Protein AF-A0A494XJ16-F1 (afdb_monomer_lite)

pLDDT: mean 80.51, std 20.22, range [35.0, 98.62]

Foldseek 3Di:
DDPPPPPPQDAAPNHGQQALVNLVVVLVVLLVVLQVLLVVLVVQLVPDPDPVSVVVSVVSNVVSVVSNVVSVVCNVVCVVVCSHSPHDPDD

Organism: NCBI:txid2419777

Radius of gyration: 20.26 Å; chains: 1; bounding box: 66×21×53 Å

Secondary structure (DSSP, 8-state):
-----------BTTBPPPPHHHHHHHHHHHHHHHHHHHHHHHHHHHH---HHHHHHHHHHHHHHHHHHHHHHHHHHHHHHTT--SS-----

Sequence (91 aa):
MTKNHSTERITIDGFEPVSVGDIESIADITHEQAEAMSAIFRCISRLTDDREIKKLCEHGALQADLQADDIDVIRERAMKAGLNARGVRHG

Structure (mmCIF, N/CA/C/O backbone):
data_AF-A0A494XJ16-F1
#
_entry.id   AF-A0A494XJ16-F1
#
loop_
_atom_site.group_PDB
_atom_site.id
_atom_site.type_symbol
_atom_site.label_atom_id
_atom_site.label_alt_id
_atom_site.label_comp_id
_atom_site.label_asym_id
_atom_site.label_entity_id
_atom_site.label_seq_id
_atom_site.pdbx_PDB_ins_code
_atom_site.Cartn_x
_atom_site.Cartn_y
_atom_site.Cartn_z
_atom_site.occupancy
_atom_site.B_iso_or_equiv
_atom_site.auth_seq_id
_atom_site.auth_comp_id
_atom_site.auth_asym_id
_atom_site.auth_atom_id
_atom_site.pdbx_PDB_model_num
ATOM 1 N N . MET A 1 1 ? 50.949 5.808 -5.045 1.00 36.88 1 MET A N 1
ATOM 2 C CA . MET A 1 1 ? 49.958 6.264 -6.044 1.00 36.88 1 MET A CA 1
ATOM 3 C C . MET A 1 1 ? 48.678 5.470 -5.843 1.00 36.88 1 MET A C 1
ATOM 5 O O . MET A 1 1 ? 48.558 4.365 -6.354 1.00 36.88 1 MET A O 1
ATOM 9 N N . THR A 1 2 ? 47.762 5.979 -5.027 1.00 40.22 2 THR A N 1
ATOM 10 C CA . THR A 1 2 ? 46.424 5.410 -4.837 1.00 40.22 2 THR A CA 1
ATOM 11 C C . THR A 1 2 ? 45.531 5.908 -5.970 1.00 40.22 2 THR A C 1
ATOM 13 O O . THR A 1 2 ? 45.365 7.112 -6.153 1.00 40.22 2 THR A O 1
ATOM 16 N N . LYS A 1 3 ? 45.014 4.989 -6.791 1.00 44.12 3 LYS A N 1
ATOM 17 C CA . LYS A 1 3 ? 44.012 5.314 -7.810 1.00 44.12 3 LYS A CA 1
ATOM 18 C C . LYS A 1 3 ? 42.717 5.680 -7.084 1.00 44.12 3 LYS A C 1
ATOM 20 O O . LYS A 1 3 ? 42.059 4.803 -6.533 1.00 44.12 3 LYS A O 1
ATOM 25 N N . ASN A 1 4 ? 42.372 6.966 -7.067 1.00 44.38 4 ASN A N 1
ATOM 26 C CA . ASN A 1 4 ? 41.035 7.413 -6.692 1.00 44.38 4 ASN A CA 1
ATOM 27 C C . ASN A 1 4 ? 40.058 6.860 -7.732 1.00 44.38 4 ASN A C 1
ATOM 29 O O . ASN A 1 4 ? 39.972 7.375 -8.846 1.00 44.38 4 ASN A O 1
ATOM 33 N N . HIS A 1 5 ? 39.343 5.793 -7.385 1.00 43.56 5 HIS A N 1
ATOM 34 C CA . HIS A 1 5 ? 38.167 5.365 -8.129 1.00 43.56 5 HIS A CA 1
ATOM 35 C C . HIS A 1 5 ? 37.044 6.371 -7.854 1.00 43.56 5 HIS A C 1
ATOM 37 O O . HIS A 1 5 ? 36.172 6.131 -7.026 1.00 43.56 5 HIS A O 1
ATOM 43 N N . SER A 1 6 ? 37.101 7.532 -8.512 1.00 48.44 6 SER A N 1
ATOM 44 C CA . SER A 1 6 ? 35.961 8.444 -8.580 1.00 48.44 6 SER A CA 1
ATOM 45 C C . SER A 1 6 ? 34.864 7.727 -9.355 1.00 48.44 6 SER A C 1
ATOM 47 O O . SER A 1 6 ? 34.972 7.541 -10.566 1.00 48.44 6 SER A O 1
ATOM 49 N N . THR A 1 7 ? 33.853 7.231 -8.649 1.00 55.53 7 THR A N 1
ATOM 50 C CA . THR A 1 7 ? 32.637 6.719 -9.280 1.00 55.53 7 THR A CA 1
ATOM 51 C C . THR A 1 7 ? 31.805 7.947 -9.632 1.00 55.53 7 THR A C 1
ATOM 53 O O . THR A 1 7 ? 31.034 8.437 -8.811 1.00 55.53 7 THR A O 1
ATOM 56 N N . GLU A 1 8 ? 32.039 8.527 -10.811 1.00 53.81 8 GLU A N 1
ATOM 57 C CA . GLU A 1 8 ? 31.157 9.575 -11.325 1.00 53.81 8 GLU A CA 1
ATOM 58 C C . GLU A 1 8 ? 29.745 8.995 -11.443 1.00 53.81 8 GLU A C 1
ATOM 60 O O . GLU A 1 8 ? 29.525 8.000 -12.139 1.00 53.81 8 GLU A O 1
ATOM 65 N N . ARG A 1 9 ? 28.788 9.592 -10.724 1.00 55.62 9 ARG A N 1
ATOM 66 C CA . ARG A 1 9 ? 27.370 9.278 -10.894 1.00 55.62 9 ARG A CA 1
ATOM 67 C C . ARG A 1 9 ? 26.939 9.822 -12.250 1.00 55.62 9 ARG A C 1
ATOM 69 O O . ARG A 1 9 ? 26.786 11.028 -12.417 1.00 55.62 9 ARG A O 1
ATOM 76 N N . ILE A 1 10 ? 26.800 8.933 -13.226 1.00 65.12 10 ILE A N 1
ATOM 77 C CA . ILE A 1 10 ? 26.285 9.280 -14.550 1.00 65.12 10 ILE A CA 1
ATOM 78 C C . ILE A 1 10 ? 24.779 9.485 -14.404 1.00 65.12 10 ILE A C 1
ATOM 80 O O . ILE A 1 10 ? 24.076 8.548 -14.040 1.00 65.12 10 ILE A O 1
ATOM 84 N N . THR A 1 11 ? 24.290 10.689 -14.682 1.00 66.88 11 THR A N 1
ATOM 85 C CA . THR A 1 11 ? 22.856 10.966 -14.811 1.00 66.88 11 THR A CA 1
ATOM 86 C C . THR A 1 11 ? 22.433 10.839 -16.277 1.00 66.88 11 THR A C 1
ATOM 88 O O . THR A 1 11 ? 23.191 11.184 -17.184 1.00 66.88 11 THR A O 1
ATOM 91 N N . ILE A 1 12 ? 21.230 10.319 -16.524 1.00 66.06 12 ILE A N 1
ATOM 92 C CA . ILE A 1 12 ? 20.600 10.237 -17.851 1.00 66.06 12 ILE A CA 1
ATOM 93 C C . ILE A 1 12 ? 19.336 11.084 -17.781 1.00 66.06 12 ILE A C 1
ATOM 95 O O . ILE A 1 12 ? 18.510 10.874 -16.897 1.00 66.06 12 ILE A O 1
ATOM 99 N N . ASP A 1 13 ? 19.216 12.082 -18.655 1.00 70.94 13 ASP A N 1
ATOM 100 C CA . ASP A 1 13 ? 18.091 13.030 -18.672 1.00 70.94 13 ASP A CA 1
ATOM 101 C C . ASP A 1 13 ? 17.813 13.710 -17.314 1.00 70.94 13 ASP A C 1
ATOM 103 O O . ASP A 1 13 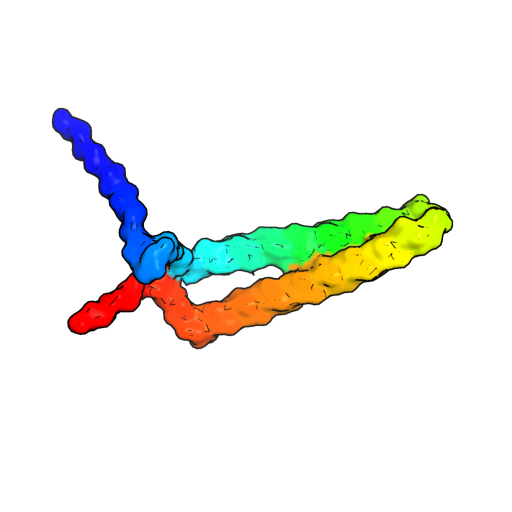? 16.686 14.080 -16.997 1.00 70.94 13 ASP A O 1
ATOM 107 N N . GLY A 1 14 ? 18.855 13.887 -16.492 1.00 70.00 14 GLY A N 1
ATOM 108 C CA . GLY A 1 14 ? 18.746 14.477 -15.152 1.00 70.00 14 GLY A CA 1
ATOM 109 C C . GLY A 1 14 ? 18.348 13.499 -14.042 1.00 70.00 14 GLY A C 1
ATOM 110 O O . GLY A 1 14 ? 18.247 13.918 -12.891 1.00 70.00 14 GLY A O 1
ATOM 111 N N . PHE A 1 15 ? 18.183 12.211 -14.351 1.00 65.38 15 PHE A N 1
ATOM 112 C CA . PHE A 1 15 ? 17.854 11.160 -13.390 1.00 65.38 15 PHE A CA 1
ATOM 113 C C . PHE A 1 15 ? 19.040 10.226 -13.151 1.00 65.38 15 PHE A C 1
ATOM 115 O O . PHE A 1 15 ? 19.824 9.939 -14.060 1.00 65.38 15 PHE A O 1
ATOM 122 N N . GLU A 1 16 ? 19.180 9.737 -11.918 1.00 66.94 16 GLU A N 1
ATOM 123 C CA . GLU A 1 16 ? 20.099 8.633 -11.647 1.00 66.94 16 GLU A CA 1
ATOM 124 C C . GLU A 1 16 ? 19.543 7.351 -12.292 1.00 66.94 16 GLU A C 1
ATOM 126 O O . GLU A 1 16 ? 18.347 7.071 -12.163 1.00 66.94 16 GLU A O 1
ATOM 131 N N . PRO A 1 17 ? 20.371 6.576 -13.014 1.00 69.12 17 PRO A N 1
ATOM 132 C CA . PRO A 1 17 ? 19.945 5.310 -13.586 1.00 69.12 17 PRO A CA 1
ATOM 133 C C . PRO A 1 17 ? 19.496 4.361 -12.478 1.00 69.12 17 PRO A C 1
ATOM 135 O O . PRO A 1 17 ? 20.269 4.040 -11.579 1.00 69.12 17 PRO A O 1
ATOM 138 N N . VAL A 1 18 ? 18.257 3.886 -12.585 1.00 70.38 18 VAL A N 1
ATOM 139 C CA . VAL A 1 18 ? 17.703 2.852 -11.710 1.00 70.38 18 VAL A CA 1
ATOM 140 C C . VAL A 1 18 ? 17.914 1.504 -12.386 1.00 70.38 18 VAL A C 1
ATOM 142 O O . VAL A 1 18 ? 17.536 1.316 -13.548 1.00 70.38 18 VAL A O 1
ATOM 145 N N . SER A 1 19 ? 18.549 0.562 -11.689 1.00 73.56 19 SER A N 1
ATOM 146 C CA . SER A 1 19 ? 18.710 -0.787 -12.214 1.00 73.56 19 SER A CA 1
ATOM 147 C C . SER A 1 19 ? 17.447 -1.624 -12.033 1.00 73.56 19 SER A C 1
ATOM 149 O O . SER A 1 19 ? 16.618 -1.352 -11.170 1.00 73.56 19 SER A O 1
ATOM 151 N N . VAL A 1 20 ? 17.312 -2.690 -12.825 1.00 75.94 20 VAL A N 1
ATOM 152 C CA . VAL A 1 20 ? 16.238 -3.680 -12.631 1.00 75.94 20 VAL A CA 1
ATOM 153 C C . VAL A 1 20 ? 16.253 -4.231 -11.202 1.00 75.94 20 VAL A C 1
ATOM 155 O O . VAL A 1 20 ? 15.201 -4.331 -10.584 1.00 75.94 20 VAL A O 1
ATOM 158 N N . GLY A 1 21 ? 17.443 -4.499 -10.652 1.00 77.44 21 GLY A N 1
ATOM 159 C CA . GLY A 1 21 ? 17.582 -4.965 -9.272 1.00 77.44 21 GLY A CA 1
ATOM 160 C C . GLY A 1 21 ? 17.152 -3.922 -8.237 1.00 77.44 21 GLY A C 1
ATOM 161 O O . GLY A 1 21 ? 16.594 -4.294 -7.210 1.00 77.44 21 GLY A O 1
ATOM 162 N N . ASP A 1 22 ? 17.348 -2.628 -8.511 1.00 79.94 22 ASP A N 1
ATOM 163 C CA . ASP A 1 22 ? 16.844 -1.561 -7.637 1.00 79.94 22 ASP A CA 1
ATOM 164 C C . ASP A 1 22 ? 15.312 -1.508 -7.669 1.00 79.94 22 ASP A C 1
ATOM 166 O O . ASP A 1 22 ? 14.686 -1.377 -6.622 1.00 79.94 22 ASP A O 1
ATOM 170 N N . ILE A 1 23 ? 14.700 -1.660 -8.851 1.00 82.06 23 ILE A N 1
ATOM 171 C CA . ILE A 1 23 ? 13.237 -1.713 -8.993 1.00 82.06 23 ILE A CA 1
ATOM 172 C C . ILE A 1 23 ? 12.675 -2.915 -8.235 1.00 82.06 23 ILE A C 1
ATOM 174 O O . ILE A 1 23 ? 11.734 -2.748 -7.468 1.00 82.06 23 ILE A O 1
ATOM 178 N N . GLU A 1 24 ? 13.244 -4.106 -8.430 1.00 83.75 24 GLU A N 1
ATOM 179 C CA . GLU A 1 24 ? 12.794 -5.326 -7.751 1.00 83.75 24 GLU A CA 1
ATOM 180 C C . GLU A 1 24 ? 12.935 -5.205 -6.233 1.00 83.75 24 GLU A C 1
ATOM 182 O O . GLU A 1 24 ? 11.961 -5.402 -5.516 1.00 83.75 24 GLU A O 1
ATOM 187 N N . SER A 1 25 ? 14.110 -4.798 -5.748 1.00 85.62 25 SER A N 1
ATOM 188 C CA . SER A 1 25 ? 14.379 -4.658 -4.314 1.00 85.62 25 SER A CA 1
ATOM 189 C C . SER A 1 25 ? 13.453 -3.639 -3.647 1.00 85.62 25 SER A C 1
ATOM 191 O O . SER A 1 25 ? 12.867 -3.912 -2.601 1.00 85.62 25 SER A O 1
ATOM 193 N N . ILE A 1 26 ? 13.278 -2.459 -4.252 1.00 88.38 26 ILE A N 1
ATOM 194 C CA . ILE A 1 26 ? 12.413 -1.420 -3.685 1.00 88.38 26 ILE A CA 1
ATOM 195 C C . ILE A 1 26 ? 10.940 -1.818 -3.772 1.00 88.38 26 ILE A C 1
ATOM 197 O O . ILE A 1 26 ? 10.196 -1.536 -2.833 1.00 88.38 26 ILE A O 1
ATOM 201 N N . ALA A 1 27 ? 10.515 -2.482 -4.849 1.00 89.88 27 ALA A N 1
ATOM 202 C CA . ALA A 1 27 ? 9.157 -3.000 -4.954 1.00 89.88 27 ALA A CA 1
ATOM 203 C C . ALA A 1 27 ? 8.875 -4.026 -3.849 1.00 89.88 27 ALA A C 1
ATOM 205 O O . ALA A 1 27 ? 7.904 -3.853 -3.120 1.00 89.88 27 ALA A O 1
ATOM 206 N N . ASP A 1 28 ? 9.756 -5.009 -3.652 1.00 91.06 28 ASP A N 1
ATOM 207 C CA . ASP A 1 28 ? 9.587 -6.038 -2.621 1.00 91.06 28 ASP A CA 1
ATOM 208 C C . ASP A 1 28 ? 9.540 -5.413 -1.211 1.00 91.06 28 ASP A C 1
ATOM 210 O O . ASP A 1 28 ? 8.611 -5.670 -0.446 1.00 91.06 28 ASP A O 1
ATOM 214 N N . ILE A 1 29 ? 10.465 -4.496 -0.890 1.00 93.06 29 ILE A N 1
ATOM 215 C CA . ILE A 1 29 ? 10.468 -3.783 0.403 1.00 93.06 29 ILE A CA 1
ATOM 216 C C . ILE A 1 29 ? 9.170 -2.997 0.607 1.00 93.06 29 ILE A C 1
ATOM 218 O O . ILE A 1 29 ? 8.598 -3.000 1.698 1.00 93.06 29 ILE A O 1
ATOM 222 N N . THR A 1 30 ? 8.713 -2.279 -0.419 1.00 93.75 30 THR A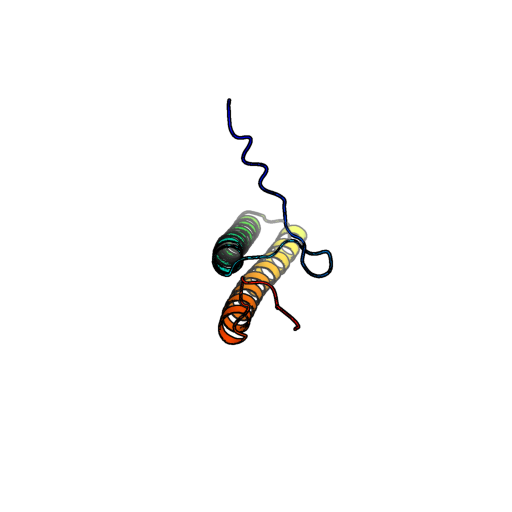 N 1
ATOM 223 C CA . THR A 1 30 ? 7.529 -1.421 -0.291 1.00 93.75 30 THR A CA 1
ATOM 224 C C . THR A 1 30 ? 6.255 -2.262 -0.188 1.00 93.75 30 THR A C 1
ATOM 226 O O . THR A 1 30 ? 5.356 -1.904 0.572 1.00 93.75 30 THR A O 1
ATOM 229 N N . HIS A 1 31 ? 6.194 -3.399 -0.888 1.00 95.25 31 HIS A N 1
ATOM 230 C CA . HIS A 1 31 ? 5.108 -4.370 -0.772 1.00 95.25 31 HIS A CA 1
ATOM 231 C C . HIS A 1 31 ? 5.011 -4.903 0.664 1.00 95.25 31 HIS A C 1
ATOM 233 O O . HIS A 1 31 ? 3.964 -4.781 1.299 1.00 95.25 31 HIS A O 1
ATOM 239 N N . GLU A 1 32 ? 6.119 -5.397 1.227 1.00 95.19 32 GLU A N 1
ATOM 240 C CA . GLU A 1 32 ? 6.158 -5.901 2.607 1.00 95.19 32 GLU A CA 1
ATOM 241 C C . GLU A 1 32 ? 5.749 -4.826 3.629 1.00 95.19 32 GLU A C 1
ATOM 243 O O . GLU A 1 32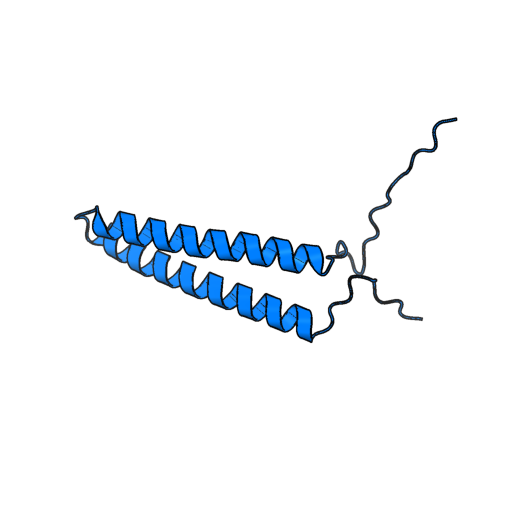 ? 5.033 -5.101 4.597 1.00 95.19 32 GLU A O 1
ATOM 248 N N . GLN A 1 33 ? 6.166 -3.574 3.415 1.00 96.94 33 GLN A N 1
ATOM 249 C CA . GLN A 1 33 ? 5.764 -2.449 4.263 1.00 96.94 33 GLN A CA 1
ATOM 250 C C . GLN A 1 33 ? 4.258 -2.173 4.189 1.00 96.94 33 GLN A C 1
ATOM 252 O O . GLN A 1 33 ? 3.638 -1.904 5.223 1.00 96.94 33 GLN A O 1
ATOM 257 N N . ALA A 1 34 ? 3.667 -2.245 2.996 1.00 96.88 34 ALA A N 1
ATOM 258 C CA . ALA A 1 34 ? 2.237 -2.058 2.795 1.00 96.88 34 ALA A CA 1
ATOM 259 C C . ALA A 1 34 ? 1.428 -3.172 3.487 1.00 96.88 34 ALA A C 1
ATOM 261 O O . ALA A 1 34 ? 0.504 -2.881 4.253 1.00 96.88 34 ALA A O 1
ATOM 262 N N . GLU A 1 35 ? 1.835 -4.436 3.344 1.00 97.06 35 GLU A N 1
ATOM 263 C CA . GLU A 1 35 ? 1.210 -5.558 4.054 1.00 97.06 35 GLU A CA 1
ATOM 264 C C . GLU A 1 35 ? 1.302 -5.404 5.581 1.00 97.06 35 GLU A C 1
ATOM 266 O O . GLU A 1 35 ? 0.303 -5.551 6.299 1.00 97.06 35 GLU A O 1
ATOM 271 N N . ALA A 1 36 ? 2.485 -5.049 6.095 1.00 97.75 36 ALA A N 1
ATOM 272 C CA . ALA A 1 36 ? 2.703 -4.831 7.522 1.00 97.75 36 ALA A CA 1
ATOM 273 C C . ALA A 1 36 ? 1.825 -3.692 8.063 1.00 97.75 36 ALA A C 1
ATOM 275 O O . ALA A 1 36 ? 1.212 -3.822 9.128 1.00 97.75 36 ALA A O 1
ATOM 276 N N . MET A 1 37 ? 1.714 -2.590 7.320 1.00 98.00 37 MET A N 1
ATOM 277 C CA . MET A 1 37 ? 0.858 -1.459 7.673 1.00 98.00 37 MET A CA 1
ATOM 278 C C . MET A 1 37 ? -0.619 -1.867 7.721 1.00 98.00 37 MET A C 1
ATOM 280 O O . MET A 1 37 ? -1.315 -1.558 8.695 1.00 98.00 37 MET A O 1
ATOM 284 N N . SER A 1 38 ? -1.084 -2.631 6.732 1.00 98.06 38 SER A N 1
ATOM 285 C CA . SER A 1 38 ? -2.443 -3.172 6.708 1.00 98.06 38 SER A CA 1
ATOM 286 C C . SER A 1 38 ? -2.728 -4.054 7.931 1.00 98.06 38 SER A C 1
ATOM 288 O O . SER A 1 38 ? -3.756 -3.910 8.606 1.00 98.06 38 SER A O 1
ATOM 290 N N . ALA A 1 39 ? -1.788 -4.932 8.294 1.00 98.06 39 ALA A N 1
ATOM 291 C CA . ALA A 1 39 ? -1.896 -5.780 9.479 1.00 98.06 39 ALA A CA 1
ATOM 292 C C . ALA A 1 39 ? -1.970 -4.965 10.785 1.00 98.06 39 ALA A C 1
ATOM 294 O O . ALA A 1 39 ? -2.809 -5.258 11.645 1.00 98.06 39 ALA A O 1
ATOM 295 N N . ILE A 1 40 ? -1.148 -3.919 10.920 1.00 98.31 40 ILE A N 1
ATOM 296 C CA . ILE A 1 40 ? -1.153 -3.020 12.084 1.00 98.31 40 ILE A CA 1
ATOM 297 C C . ILE A 1 40 ? -2.505 -2.319 12.219 1.00 98.31 40 ILE A C 1
ATOM 299 O O . ILE A 1 40 ? -3.099 -2.357 13.298 1.00 98.31 40 ILE A O 1
ATOM 303 N N . PHE A 1 41 ? -3.037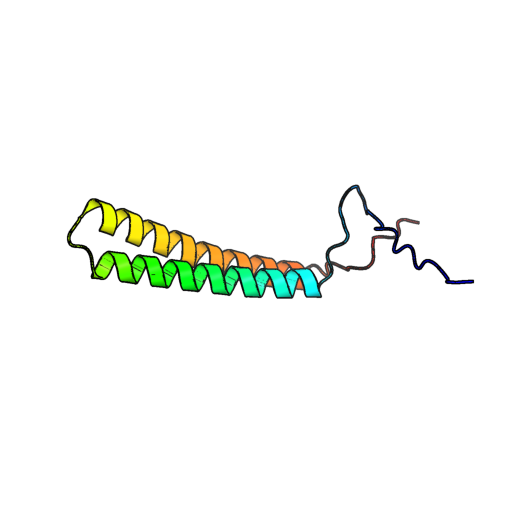 -1.739 11.142 1.00 98.50 41 PHE A N 1
ATOM 304 C CA . PHE A 1 41 ? -4.337 -1.070 11.187 1.00 98.50 41 PHE A CA 1
ATOM 305 C C . PHE A 1 41 ? -5.466 -2.026 11.582 1.00 98.50 41 PHE A C 1
ATOM 307 O O . PHE A 1 41 ? -6.273 -1.712 12.460 1.00 98.50 41 PHE A O 1
ATOM 314 N N . ARG A 1 42 ? -5.496 -3.238 11.018 1.00 98.38 42 ARG A N 1
ATOM 315 C CA . ARG A 1 42 ? -6.482 -4.262 11.405 1.00 98.38 42 ARG A CA 1
ATOM 316 C C . ARG A 1 42 ? -6.350 -4.669 12.874 1.00 98.38 42 ARG A C 1
ATOM 318 O O . ARG A 1 42 ? -7.363 -4.924 13.526 1.00 98.38 42 ARG A O 1
ATOM 325 N N . CYS A 1 43 ? -5.129 -4.723 13.406 1.00 98.56 43 CYS A N 1
ATOM 326 C CA . CYS A 1 43 ? -4.882 -5.000 14.819 1.00 98.56 43 CYS A CA 1
ATOM 327 C C . CYS A 1 43 ? -5.428 -3.877 15.715 1.00 98.56 43 CYS A C 1
ATOM 329 O O . CYS A 1 43 ? -6.206 -4.148 16.628 1.00 98.56 43 CYS A O 1
ATOM 331 N N . ILE A 1 44 ? -5.113 -2.615 15.405 1.00 98.25 44 ILE A N 1
ATOM 332 C CA . ILE A 1 44 ? -5.605 -1.449 16.157 1.00 98.25 44 ILE A CA 1
ATOM 333 C C . ILE A 1 44 ? -7.137 -1.398 16.137 1.00 98.25 44 ILE A C 1
ATOM 335 O O . ILE A 1 44 ? -7.751 -1.248 17.192 1.00 98.25 44 ILE A O 1
ATOM 339 N N . SER A 1 45 ? -7.762 -1.596 14.971 1.00 98.12 45 SER A N 1
ATOM 340 C CA . SER A 1 45 ? -9.227 -1.618 14.833 1.00 98.12 45 SER A CA 1
ATOM 341 C C . SER A 1 45 ? -9.890 -2.681 15.723 1.00 98.12 45 SER A C 1
ATOM 343 O O . SER A 1 45 ? -10.948 -2.441 16.304 1.00 98.12 45 SER A O 1
ATOM 345 N N . ARG A 1 46 ? -9.248 -3.847 15.895 1.00 97.69 46 ARG A N 1
ATOM 346 C CA . ARG A 1 46 ? -9.732 -4.919 16.782 1.00 97.69 46 ARG A CA 1
ATOM 347 C C . ARG A 1 46 ? -9.562 -4.615 18.270 1.00 97.69 46 ARG A C 1
ATOM 349 O O . ARG A 1 46 ? -10.350 -5.119 19.062 1.00 97.69 46 ARG A O 1
ATOM 356 N N . LEU A 1 47 ? -8.530 -3.860 18.642 1.00 98.19 47 LEU A N 1
ATOM 357 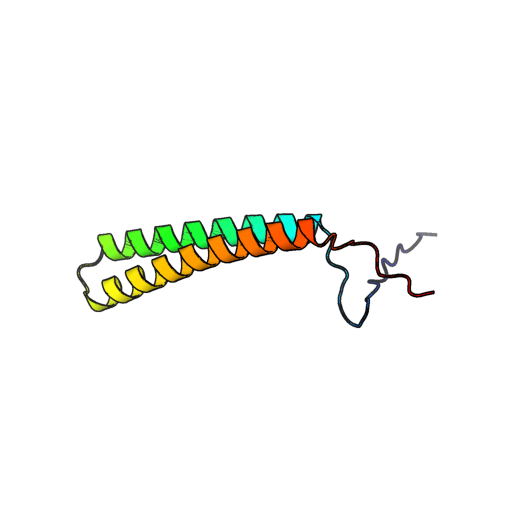C CA . LEU A 1 47 ? -8.171 -3.600 20.040 1.00 98.19 47 LEU A CA 1
ATOM 358 C C . LEU A 1 47 ? -8.827 -2.345 20.623 1.00 98.19 47 LEU A C 1
ATOM 360 O O . LEU A 1 47 ? -8.895 -2.208 21.840 1.00 98.19 47 LEU A O 1
ATOM 364 N N . THR A 1 48 ? -9.280 -1.421 19.778 1.00 97.38 48 THR A N 1
ATOM 365 C CA . THR A 1 48 ? -9.948 -0.193 20.217 1.00 97.38 48 THR A CA 1
ATOM 366 C C . THR A 1 48 ? -11.464 -0.370 20.304 1.00 97.38 48 THR A C 1
ATOM 368 O O . THR A 1 48 ? -12.055 -1.128 19.538 1.00 97.38 48 THR A O 1
ATOM 371 N N . ASP A 1 49 ? -12.115 0.391 21.181 1.00 97.94 49 ASP A N 1
ATOM 372 C CA . ASP A 1 49 ? -13.575 0.574 21.188 1.00 97.94 49 ASP A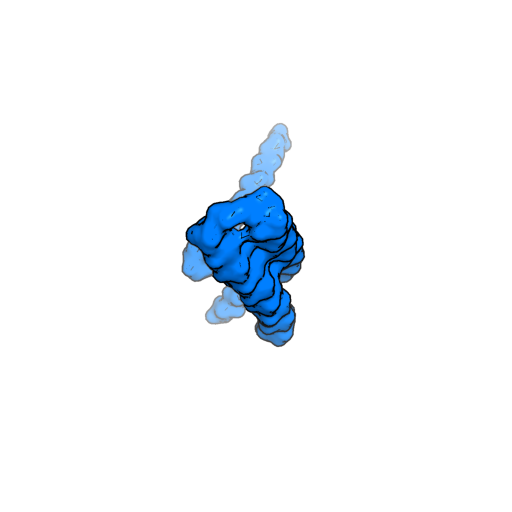 CA 1
ATOM 373 C C . ASP A 1 49 ? -14.003 1.905 20.555 1.00 97.94 49 ASP A C 1
ATOM 375 O O . ASP A 1 49 ? -15.188 2.123 20.288 1.00 97.94 49 ASP A O 1
ATOM 379 N N . ASP A 1 50 ? -13.042 2.780 20.252 1.00 98.62 50 ASP A N 1
ATOM 380 C CA . ASP A 1 50 ? -13.303 4.068 19.625 1.00 98.62 50 ASP A CA 1
ATOM 381 C C . ASP A 1 50 ? -13.740 3.890 18.163 1.00 98.62 50 ASP A C 1
ATOM 383 O O . ASP A 1 50 ? -13.032 3.322 17.324 1.00 98.62 50 ASP A O 1
ATOM 387 N N . ARG A 1 51 ? -14.936 4.393 17.848 1.00 98.06 51 ARG A N 1
ATOM 388 C CA . ARG A 1 51 ? -15.554 4.243 16.527 1.00 98.06 51 ARG A CA 1
ATOM 389 C C . ARG A 1 51 ? -14.821 5.017 15.432 1.00 98.06 51 ARG A C 1
ATOM 391 O O . ARG A 1 51 ? -14.842 4.583 14.280 1.00 98.06 51 ARG A O 1
ATOM 398 N N . GLU A 1 52 ? -14.248 6.171 15.746 1.00 98.38 52 GLU A N 1
ATOM 399 C CA . GLU A 1 52 ? -13.509 6.977 14.778 1.00 98.38 52 GLU A CA 1
ATOM 400 C C . GLU A 1 52 ? -12.183 6.300 14.436 1.00 98.38 52 GLU A C 1
ATOM 402 O O . GLU A 1 52 ? -11.889 6.101 13.256 1.00 98.38 52 GLU A O 1
ATOM 407 N N . ILE A 1 53 ? -11.458 5.817 15.451 1.00 98.12 53 ILE A N 1
ATOM 408 C CA . ILE A 1 53 ? -10.217 5.058 15.252 1.00 98.12 53 ILE A CA 1
ATOM 409 C C . ILE A 1 53 ? -10.477 3.798 14.415 1.00 98.12 53 ILE A C 1
ATOM 411 O O . ILE A 1 53 ? -9.712 3.532 13.488 1.00 98.12 53 ILE A O 1
ATOM 415 N N . LYS A 1 54 ? -11.571 3.057 14.666 1.00 98.44 54 LYS A N 1
ATOM 416 C CA . LYS A 1 54 ? -11.951 1.891 13.840 1.00 98.44 54 LYS A CA 1
ATOM 417 C C . LYS A 1 54 ? -12.091 2.249 12.369 1.00 98.44 54 LYS A C 1
ATOM 419 O O . LYS A 1 54 ? -11.465 1.607 11.533 1.00 98.44 54 LYS A O 1
ATOM 424 N N . LYS A 1 55 ? -12.861 3.295 12.056 1.00 98.31 55 LYS A N 1
ATOM 425 C CA . LYS A 1 55 ? -13.083 3.733 10.669 1.00 98.31 55 LYS A CA 1
ATOM 426 C C . LYS A 1 55 ? -11.789 4.159 9.984 1.00 98.31 55 LYS A C 1
ATOM 428 O O . LYS A 1 55 ? -11.571 3.802 8.831 1.00 98.31 55 LYS A O 1
ATOM 433 N N . LEU A 1 56 ? -10.938 4.909 10.686 1.00 98.50 56 LEU A N 1
ATOM 434 C CA . LEU A 1 56 ? -9.642 5.332 10.156 1.00 98.50 56 LEU A CA 1
ATOM 435 C C . LEU A 1 56 ? -8.734 4.130 9.882 1.00 98.50 56 LEU A C 1
ATOM 437 O O . LEU A 1 56 ? -8.095 4.079 8.836 1.00 98.50 56 LEU A O 1
ATOM 441 N N . CYS A 1 57 ? -8.721 3.141 10.775 1.00 98.56 57 CYS A N 1
ATOM 442 C CA . CYS A 1 57 ? -7.942 1.920 10.595 1.00 98.56 57 CYS A CA 1
ATOM 443 C C . CYS A 1 57 ? -8.489 1.030 9.470 1.00 98.56 57 CYS A C 1
ATOM 445 O O . CYS A 1 57 ? -7.713 0.492 8.691 1.00 98.56 57 CYS A O 1
ATOM 447 N N . GLU A 1 58 ? -9.807 0.877 9.344 1.00 97.69 58 GLU A N 1
ATOM 448 C CA . GLU A 1 58 ? -10.425 0.134 8.235 1.00 97.69 58 GLU A CA 1
ATOM 449 C C . GLU A 1 58 ? -10.093 0.774 6.882 1.00 97.69 58 GLU A C 1
ATOM 451 O O . GLU A 1 58 ? -9.688 0.081 5.950 1.00 97.69 58 GLU A O 1
ATOM 456 N N . HIS A 1 59 ? -10.202 2.102 6.794 1.00 98.06 59 HIS A N 1
ATOM 457 C CA . HIS A 1 59 ? -9.821 2.852 5.602 1.00 98.06 59 HIS A CA 1
ATOM 458 C C . HIS A 1 59 ? -8.318 2.736 5.308 1.00 98.06 59 HIS A C 1
ATOM 460 O O . HIS A 1 59 ? -7.938 2.449 4.177 1.00 98.06 59 HIS A O 1
ATOM 466 N N . GLY A 1 60 ? -7.464 2.909 6.320 1.00 98.12 60 GLY A N 1
ATOM 467 C CA . GLY A 1 60 ? -6.012 2.801 6.173 1.00 98.12 60 GLY A CA 1
ATOM 468 C C . GLY A 1 60 ? -5.556 1.403 5.752 1.00 98.12 60 GLY A C 1
ATOM 469 O O . GLY A 1 60 ? -4.673 1.284 4.908 1.00 98.12 60 GLY A O 1
ATOM 470 N N . ALA A 1 61 ? -6.184 0.346 6.279 1.00 98.25 61 ALA A N 1
ATOM 471 C CA . ALA A 1 61 ? -5.899 -1.028 5.869 1.00 98.25 61 ALA A CA 1
ATOM 472 C C . ALA A 1 61 ? -6.227 -1.253 4.388 1.00 98.25 61 ALA A C 1
ATOM 474 O O . ALA A 1 61 ? -5.404 -1.798 3.663 1.00 98.25 61 ALA A O 1
ATOM 475 N N . LEU A 1 62 ? -7.381 -0.759 3.925 1.00 98.06 62 LEU A N 1
ATOM 476 C CA . LEU A 1 62 ? -7.753 -0.837 2.512 1.00 98.06 62 LEU A CA 1
ATOM 477 C C . LEU A 1 62 ? -6.758 -0.091 1.613 1.00 98.06 62 LEU A C 1
ATOM 479 O O . LEU A 1 62 ? -6.377 -0.601 0.566 1.00 98.06 62 LEU A O 1
ATOM 483 N N . GLN A 1 63 ? -6.328 1.111 2.008 1.00 98.00 63 GLN A N 1
ATOM 484 C CA . GLN A 1 63 ? -5.333 1.868 1.242 1.00 98.00 63 GLN A CA 1
ATOM 485 C C . GLN A 1 63 ? -3.988 1.140 1.168 1.00 98.00 63 GLN A C 1
ATOM 487 O O . GLN A 1 63 ? -3.351 1.153 0.120 1.00 98.00 63 GLN A O 1
ATOM 492 N N . ALA A 1 64 ? -3.574 0.503 2.263 1.00 97.50 64 ALA A N 1
ATOM 493 C CA . ALA A 1 64 ? -2.349 -0.280 2.312 1.00 97.50 64 ALA A CA 1
ATOM 494 C C . ALA A 1 64 ? -2.429 -1.525 1.410 1.00 97.50 64 ALA A C 1
ATOM 496 O O . ALA A 1 64 ? -1.491 -1.788 0.666 1.00 97.50 64 ALA A O 1
ATOM 497 N N . ASP A 1 65 ? -3.562 -2.236 1.407 1.00 96.94 65 ASP A N 1
ATOM 498 C CA . ASP A 1 65 ? -3.773 -3.371 0.496 1.00 96.94 65 ASP A CA 1
ATOM 499 C C . ASP A 1 65 ? -3.696 -2.924 -0.978 1.00 96.94 65 ASP A C 1
ATOM 501 O O . ASP A 1 65 ? -2.972 -3.518 -1.770 1.00 96.94 65 ASP A O 1
ATOM 505 N N . LEU A 1 66 ? -4.381 -1.828 -1.335 1.00 96.75 66 LEU A N 1
ATOM 506 C CA . LEU A 1 66 ? -4.347 -1.277 -2.697 1.00 96.75 66 LEU A CA 1
ATOM 507 C C . LEU A 1 66 ? -2.936 -0.845 -3.113 1.00 96.75 66 LEU A C 1
ATOM 509 O O . LEU A 1 66 ? -2.550 -1.017 -4.265 1.00 96.75 66 LEU A O 1
ATOM 513 N N . GLN A 1 67 ? -2.156 -0.297 -2.179 1.00 95.44 67 GLN A N 1
ATOM 514 C CA . GLN A 1 67 ? -0.775 0.087 -2.444 1.00 95.44 67 GLN A CA 1
ATOM 515 C C . GLN A 1 67 ? 0.107 -1.133 -2.746 1.00 95.44 67 GLN A C 1
ATOM 517 O O . GLN A 1 67 ? 0.943 -1.051 -3.644 1.00 95.44 67 GLN A O 1
ATOM 522 N N . ALA A 1 68 ? -0.074 -2.247 -2.029 1.00 94.56 68 ALA A N 1
ATOM 523 C CA . ALA A 1 68 ? 0.649 -3.491 -2.296 1.00 94.56 68 ALA A CA 1
ATOM 524 C C . ALA A 1 68 ? 0.344 -4.022 -3.711 1.00 94.56 68 ALA A C 1
ATOM 526 O O . ALA A 1 68 ? 1.270 -4.316 -4.470 1.00 94.56 68 ALA A O 1
ATOM 527 N N . ASP A 1 69 ? -0.936 -4.031 -4.099 1.00 93.94 69 ASP A N 1
ATOM 528 C CA . ASP A 1 69 ? -1.373 -4.435 -5.442 1.00 93.94 69 ASP A CA 1
ATOM 529 C C . ASP A 1 69 ? -0.775 -3.531 -6.539 1.00 93.94 69 ASP A C 1
ATOM 531 O O . ASP A 1 69 ? -0.274 -4.015 -7.559 1.00 93.94 69 ASP A O 1
ATOM 535 N N . ASP A 1 70 ? -0.789 -2.209 -6.335 1.00 92.62 70 ASP A N 1
ATOM 536 C CA . ASP A 1 70 ? -0.222 -1.248 -7.285 1.00 92.62 70 ASP A CA 1
ATOM 537 C C . ASP A 1 70 ? 1.288 -1.468 -7.484 1.00 92.62 70 ASP A C 1
ATOM 539 O O . ASP A 1 70 ? 1.784 -1.392 -8.613 1.00 92.62 70 ASP A O 1
ATOM 543 N N . ILE A 1 71 ? 2.026 -1.776 -6.413 1.00 91.94 71 ILE A N 1
ATOM 544 C CA . ILE A 1 71 ? 3.468 -2.058 -6.468 1.00 91.94 71 ILE A CA 1
ATOM 545 C C . ILE A 1 71 ? 3.745 -3.322 -7.283 1.00 91.94 71 ILE A C 1
ATOM 547 O O . ILE A 1 71 ? 4.624 -3.301 -8.150 1.00 91.94 71 ILE A O 1
ATOM 551 N N . ASP A 1 72 ? 2.971 -4.386 -7.073 1.00 89.06 72 ASP A N 1
ATOM 552 C CA . ASP A 1 72 ? 3.105 -5.635 -7.827 1.00 89.06 72 ASP A CA 1
ATOM 553 C C . ASP A 1 72 ? 2.849 -5.423 -9.319 1.00 89.06 72 ASP A C 1
ATOM 555 O O . ASP A 1 72 ? 3.625 -5.876 -10.170 1.00 89.06 72 ASP A O 1
ATOM 559 N N . VAL A 1 73 ? 1.797 -4.670 -9.653 1.00 88.50 73 VAL A N 1
ATOM 560 C CA . VAL A 1 73 ? 1.473 -4.328 -11.040 1.00 88.50 73 VAL A CA 1
ATOM 561 C C . VAL A 1 73 ? 2.578 -3.478 -11.661 1.00 88.50 73 VAL A C 1
ATOM 563 O O . VAL A 1 73 ? 3.001 -3.753 -12.788 1.00 88.50 73 VAL A O 1
ATOM 566 N N . ILE A 1 74 ? 3.075 -2.456 -10.961 1.00 86.31 74 ILE A N 1
ATOM 567 C CA . ILE A 1 74 ? 4.157 -1.596 -11.458 1.00 86.31 74 ILE A CA 1
ATOM 568 C C . ILE A 1 74 ? 5.423 -2.414 -11.690 1.00 86.31 74 ILE A C 1
ATOM 570 O O . ILE A 1 74 ? 6.019 -2.297 -12.762 1.00 86.31 74 ILE A O 1
ATOM 574 N N . ARG A 1 75 ? 5.804 -3.276 -10.743 1.00 85.06 75 ARG A N 1
ATOM 575 C CA . ARG A 1 75 ? 6.951 -4.179 -10.870 1.00 85.06 75 ARG A CA 1
ATOM 576 C C . ARG A 1 75 ? 6.804 -5.069 -12.100 1.00 85.06 75 ARG A C 1
ATOM 578 O O . ARG A 1 75 ? 7.691 -5.090 -12.951 1.00 85.06 75 ARG A O 1
ATOM 585 N N . GLU A 1 76 ? 5.671 -5.749 -12.260 1.00 84.50 76 GLU A N 1
ATOM 586 C CA . GLU A 1 76 ? 5.428 -6.621 -13.414 1.00 84.50 76 GLU A CA 1
ATOM 587 C C . GLU A 1 76 ? 5.517 -5.847 -14.743 1.00 84.50 76 GLU A C 1
ATOM 589 O O . GLU A 1 76 ? 6.141 -6.299 -15.712 1.00 84.50 76 GLU A O 1
ATOM 594 N N . ARG A 1 77 ? 4.910 -4.656 -14.804 1.00 81.94 77 ARG A N 1
ATOM 595 C CA . ARG A 1 77 ? 4.901 -3.804 -16.002 1.00 81.94 77 ARG A CA 1
ATOM 596 C C . ARG A 1 77 ? 6.285 -3.250 -16.320 1.00 81.94 77 ARG A C 1
ATOM 598 O O . ARG A 1 77 ? 6.660 -3.251 -17.491 1.00 81.94 77 ARG A O 1
ATOM 605 N N . ALA A 1 78 ? 7.045 -2.835 -15.311 1.00 79.38 78 ALA A N 1
ATOM 606 C CA . ALA A 1 78 ? 8.421 -2.363 -15.434 1.00 79.38 78 ALA A CA 1
ATOM 607 C C . ALA A 1 78 ? 9.329 -3.440 -16.049 1.00 79.38 78 ALA A C 1
ATOM 609 O O . ALA A 1 78 ? 10.069 -3.163 -16.997 1.00 79.38 78 ALA A O 1
ATOM 610 N N . MET A 1 79 ? 9.194 -4.685 -15.581 1.00 76.94 79 MET A N 1
ATOM 611 C CA . MET A 1 79 ? 9.931 -5.834 -16.115 1.00 76.94 79 MET A CA 1
ATOM 612 C C . MET A 1 79 ? 9.547 -6.137 -17.567 1.00 76.94 79 MET A C 1
ATOM 614 O O . MET A 1 79 ? 10.418 -6.297 -18.423 1.00 76.94 79 MET A O 1
ATOM 618 N N . LYS A 1 80 ? 8.243 -6.159 -17.881 1.00 78.00 80 LYS A N 1
ATOM 619 C CA . LYS A 1 80 ? 7.745 -6.404 -19.250 1.00 78.00 80 LYS A CA 1
ATOM 620 C C . LYS A 1 80 ? 8.116 -5.298 -20.236 1.00 78.00 80 LYS A C 1
ATOM 622 O O . LYS A 1 80 ? 8.325 -5.587 -21.411 1.00 78.00 80 LYS A O 1
ATOM 627 N N . ALA A 1 81 ? 8.191 -4.049 -19.781 1.00 73.44 81 ALA A N 1
ATOM 628 C CA . ALA A 1 81 ? 8.585 -2.909 -20.605 1.00 73.44 81 ALA A CA 1
ATOM 629 C C . ALA A 1 81 ? 10.076 -2.933 -20.982 1.00 73.44 81 ALA A C 1
ATOM 631 O O . ALA A 1 81 ? 10.507 -2.131 -21.807 1.00 73.44 81 ALA A O 1
ATOM 632 N N . GLY A 1 82 ? 10.863 -3.846 -20.397 1.00 62.53 82 GLY A N 1
ATOM 633 C CA . GLY A 1 82 ? 12.283 -3.966 -20.688 1.00 62.53 82 GLY A CA 1
ATOM 634 C C . GLY A 1 82 ? 13.058 -2.723 -20.267 1.00 62.53 82 GLY A C 1
ATOM 635 O O . GLY A 1 82 ? 13.978 -2.335 -20.987 1.00 62.53 82 GLY A O 1
ATOM 636 N N . LEU A 1 83 ? 12.676 -2.096 -19.139 1.00 65.00 83 LEU A N 1
ATOM 637 C CA . LEU A 1 83 ? 13.419 -0.985 -18.541 1.00 65.00 83 LEU A CA 1
ATOM 638 C C . LEU A 1 83 ? 14.876 -1.420 -18.360 1.00 65.00 83 LEU A C 1
ATOM 640 O O . LEU A 1 83 ? 15.232 -2.190 -17.469 1.00 65.00 83 LEU A O 1
ATOM 644 N N . ASN A 1 84 ? 15.711 -0.983 -19.297 1.00 53.16 84 ASN A N 1
ATOM 645 C CA . ASN A 1 84 ? 17.090 -1.403 -19.394 1.00 53.16 84 ASN A CA 1
ATOM 646 C C . ASN A 1 84 ? 17.921 -0.409 -18.588 1.00 53.16 84 ASN A C 1
ATOM 648 O O . ASN A 1 84 ? 18.074 0.744 -18.979 1.00 53.16 84 ASN A O 1
ATOM 652 N N . ALA A 1 85 ? 18.496 -0.884 -17.486 1.00 49.31 85 ALA A N 1
ATOM 653 C CA . ALA A 1 85 ? 19.431 -0.153 -16.626 1.00 49.31 85 ALA A CA 1
ATOM 654 C C . ALA A 1 85 ? 20.661 0.412 -17.371 1.00 49.31 85 ALA A C 1
ATOM 656 O O . ALA A 1 85 ? 21.475 1.144 -16.810 1.00 49.31 85 ALA A O 1
ATOM 657 N N . ARG A 1 86 ? 20.849 0.025 -18.637 1.00 43.69 86 ARG A N 1
ATOM 658 C CA . ARG A 1 86 ? 21.881 0.551 -19.520 1.00 43.69 86 ARG A CA 1
ATOM 659 C C . ARG A 1 86 ? 21.290 1.707 -20.302 1.00 43.69 86 ARG A C 1
ATOM 661 O O . ARG A 1 86 ? 20.567 1.489 -21.270 1.00 43.69 86 ARG A O 1
ATOM 668 N N . GLY A 1 87 ? 21.626 2.910 -19.846 1.00 43.19 87 GLY A N 1
ATOM 669 C CA . GLY A 1 87 ? 21.214 4.173 -20.433 1.00 43.19 87 GLY A CA 1
ATOM 670 C C . GLY A 1 87 ? 21.128 4.148 -21.948 1.00 43.19 87 GLY A C 1
ATOM 671 O O . GLY A 1 87 ? 22.014 3.643 -22.642 1.00 43.19 87 GLY A O 1
ATOM 672 N N . VAL A 1 88 ? 20.020 4.691 -22.431 1.00 40.22 88 VAL A N 1
ATOM 673 C CA . VAL A 1 88 ? 19.716 4.847 -23.842 1.00 40.22 88 VAL A CA 1
ATOM 674 C C . VAL A 1 88 ? 20.895 5.553 -24.518 1.00 40.22 88 VAL A C 1
ATOM 676 O O . VAL A 1 88 ? 21.126 6.742 -24.322 1.00 40.22 88 VAL A O 1
ATOM 679 N N . ARG A 1 89 ? 21.677 4.814 -25.311 1.00 38.31 89 ARG A N 1
ATOM 680 C CA . ARG A 1 89 ? 22.563 5.423 -26.304 1.00 38.31 89 ARG A CA 1
ATOM 681 C C . ARG A 1 89 ? 21.690 5.803 -27.489 1.00 38.31 89 ARG A C 1
ATOM 683 O O . ARG A 1 89 ? 21.435 4.969 -28.356 1.00 38.31 89 ARG A O 1
ATOM 690 N N . HIS A 1 90 ? 21.222 7.044 -27.513 1.00 35.00 90 HIS A N 1
ATOM 691 C CA . HIS A 1 90 ? 20.854 7.661 -28.778 1.00 35.00 90 HIS A CA 1
ATOM 692 C C . HIS A 1 90 ? 22.151 7.973 -29.531 1.00 35.00 90 HIS A C 1
ATOM 694 O O . HIS A 1 90 ? 23.073 8.563 -28.965 1.00 35.00 90 HIS A O 1
ATOM 700 N N . GLY A 1 91 ? 22.251 7.416 -30.741 1.00 35.38 91 GLY A N 1
ATOM 701 C CA . GLY A 1 91 ? 23.359 7.655 -31.664 1.00 35.38 91 GLY A CA 1
ATOM 702 C C . GLY A 1 91 ? 23.354 9.060 -32.240 1.00 35.38 91 GLY A C 1
ATOM 703 O O . GLY A 1 91 ? 22.336 9.769 -32.074 1.00 35.38 91 GLY A O 1
#